Protein AF-A0A6I4HI69-F1 (afdb_monomer)

Structure (mmCIF, N/CA/C/O backbone):
data_AF-A0A6I4HI69-F1
#
_entry.id   AF-A0A6I4HI69-F1
#
loop_
_atom_site.group_PDB
_atom_site.id
_atom_site.type_symbol
_atom_site.label_atom_id
_atom_site.label_alt_id
_atom_site.label_comp_id
_atom_site.label_asym_id
_atom_site.label_entity_id
_atom_site.label_seq_id
_atom_site.pdbx_PDB_ins_code
_atom_site.Cartn_x
_atom_site.Cartn_y
_atom_site.Cartn_z
_atom_site.occupancy
_atom_site.B_iso_or_equiv
_atom_site.auth_seq_id
_atom_site.auth_comp_id
_atom_site.auth_asym_id
_atom_site.auth_atom_id
_atom_site.pdbx_PDB_model_num
ATOM 1 N N . MET A 1 1 ? -11.842 7.003 61.061 1.00 90.44 1 MET A N 1
ATOM 2 C CA . MET A 1 1 ? -12.864 6.617 60.076 1.00 90.44 1 MET A CA 1
ATOM 3 C C . MET A 1 1 ? -12.193 5.946 58.890 1.00 90.44 1 MET A C 1
ATOM 5 O O . MET A 1 1 ? -11.008 6.190 58.677 1.00 90.44 1 MET A O 1
ATOM 9 N N . LYS A 1 2 ? -12.919 5.096 58.167 1.00 94.19 2 LYS A N 1
ATOM 10 C CA . LYS A 1 2 ? -12.549 4.540 56.862 1.00 94.19 2 LYS A CA 1
ATOM 11 C C . LYS A 1 2 ? -13.728 4.698 55.903 1.00 94.19 2 LYS A C 1
ATOM 13 O O . LYS A 1 2 ? -14.871 4.740 56.358 1.00 94.19 2 LYS A O 1
ATOM 18 N N . LYS A 1 3 ? -13.442 4.789 54.606 1.00 95.88 3 LYS A N 1
ATOM 19 C CA . LYS A 1 3 ? -14.463 4.816 53.556 1.00 95.88 3 LYS A CA 1
ATOM 20 C C . LYS A 1 3 ? -14.808 3.394 53.137 1.00 95.88 3 LYS A C 1
ATOM 22 O O . LYS A 1 3 ? -13.911 2.576 52.953 1.00 95.88 3 LYS A O 1
ATOM 27 N N . ILE A 1 4 ? -16.097 3.119 53.009 1.00 96.94 4 ILE A N 1
ATOM 28 C CA . ILE A 1 4 ? -16.627 1.871 52.464 1.00 96.94 4 ILE A CA 1
ATOM 29 C C . ILE A 1 4 ? -17.731 2.189 51.459 1.00 96.94 4 ILE A C 1
ATOM 31 O O . ILE A 1 4 ? -18.353 3.251 51.513 1.00 96.94 4 ILE A O 1
ATOM 35 N N . TRP A 1 5 ? -18.034 1.231 50.594 1.00 96.81 5 TRP A N 1
ATOM 36 C CA . TRP A 1 5 ? -19.132 1.324 49.645 1.00 96.81 5 TRP A CA 1
ATOM 37 C C . TRP A 1 5 ? -20.166 0.249 49.940 1.00 96.81 5 TRP A C 1
ATOM 39 O O . TRP A 1 5 ? -19.850 -0.941 49.986 1.00 96.81 5 TRP A O 1
ATOM 49 N N . ARG A 1 6 ? -21.421 0.666 50.124 1.00 96.19 6 ARG A N 1
ATOM 50 C CA . ARG A 1 6 ? -22.571 -0.242 50.125 1.00 96.19 6 ARG A CA 1
ATOM 51 C C . ARG A 1 6 ? -23.009 -0.452 48.683 1.00 96.19 6 ARG A C 1
ATOM 53 O O . ARG A 1 6 ? -23.548 0.478 48.088 1.00 96.19 6 ARG A O 1
ATOM 60 N N . PHE A 1 7 ? -22.805 -1.640 48.129 1.00 94.62 7 PHE A N 1
ATOM 61 C CA . PHE A 1 7 ? -23.186 -1.940 46.748 1.00 94.62 7 PHE A CA 1
ATOM 62 C C . PHE A 1 7 ? -24.616 -2.494 46.658 1.00 94.62 7 PHE A C 1
ATOM 64 O O . PHE A 1 7 ? -25.064 -3.260 47.511 1.00 94.62 7 PHE A O 1
ATOM 71 N N . GLY A 1 8 ? -25.357 -2.074 45.631 1.00 90.38 8 GLY A N 1
ATOM 72 C CA . GLY A 1 8 ? -26.688 -2.583 45.293 1.00 90.38 8 GLY A CA 1
ATOM 73 C C . GLY A 1 8 ? -26.663 -3.510 44.075 1.00 90.38 8 GLY A C 1
ATOM 74 O O . GLY A 1 8 ? -25.601 -3.912 43.608 1.00 90.38 8 GLY A O 1
ATOM 75 N N . ARG A 1 9 ? -27.846 -3.824 43.520 1.00 86.12 9 ARG A N 1
ATOM 76 C CA . ARG A 1 9 ? -27.944 -4.467 42.190 1.00 86.12 9 ARG A CA 1
ATOM 77 C C . ARG A 1 9 ? -27.335 -3.585 41.097 1.00 86.12 9 ARG A C 1
ATOM 79 O O . ARG A 1 9 ? -26.706 -4.100 40.183 1.00 86.12 9 ARG A O 1
ATOM 86 N N . THR A 1 10 ? -27.534 -2.279 41.224 1.00 87.44 10 THR A N 1
ATOM 87 C CA . THR A 1 10 ? -26.919 -1.216 40.431 1.00 87.44 10 THR A CA 1
ATOM 88 C C . THR A 1 10 ? -26.588 -0.067 41.378 1.00 87.44 10 THR A C 1
ATOM 90 O O . THR A 1 10 ? -27.348 0.231 42.304 1.00 87.44 10 THR A O 1
ATOM 93 N N . GLY A 1 11 ? -25.432 0.538 41.170 1.00 90.25 11 GLY A N 1
ATOM 94 C CA . GLY A 1 11 ? -24.812 1.549 42.001 1.00 90.25 11 GLY A CA 1
ATOM 95 C C . GLY A 1 11 ? -24.604 1.177 43.455 1.00 90.25 11 GLY A C 1
ATOM 96 O O . GLY A 1 11 ? -24.421 0.014 43.828 1.00 90.25 11 GLY A O 1
ATOM 97 N N . GLY A 1 12 ? -24.560 2.209 44.287 1.00 92.06 12 GLY A N 1
ATOM 98 C CA . GLY A 1 12 ? -24.238 2.069 45.690 1.00 92.06 12 GLY A CA 1
ATOM 99 C C . GLY A 1 12 ? -24.219 3.401 46.417 1.00 92.06 12 GLY A C 1
ATOM 100 O O . GLY A 1 12 ? -24.705 4.413 45.917 1.00 92.06 12 GLY A O 1
ATOM 101 N N . GLN A 1 13 ? -23.650 3.379 47.614 1.00 95.00 13 GLN A N 1
ATOM 102 C CA . GLN A 1 13 ? -23.488 4.553 48.458 1.00 95.00 13 GLN A CA 1
ATOM 103 C C . GLN A 1 13 ? -22.107 4.532 49.111 1.00 95.00 13 GLN A C 1
ATOM 105 O O . GLN A 1 13 ? -21.721 3.514 49.690 1.00 95.00 13 GLN A O 1
ATOM 110 N N . GLU A 1 14 ? -21.391 5.654 49.038 1.00 95.94 14 GLU A N 1
ATOM 111 C CA . GLU A 1 14 ? -20.185 5.884 49.837 1.00 95.94 14 GLU A CA 1
ATOM 112 C C . GLU A 1 14 ? -20.579 6.190 51.286 1.00 95.94 14 GLU A C 1
ATOM 114 O O . GLU A 1 14 ? -21.480 6.990 51.549 1.00 95.94 14 GLU A O 1
ATOM 119 N N . LEU A 1 15 ? -19.913 5.528 52.227 1.00 95.62 15 LEU A N 1
ATOM 120 C CA . LEU A 1 15 ? -20.138 5.678 53.658 1.00 95.62 15 LEU A CA 1
ATOM 121 C C . LEU A 1 15 ? -18.797 5.855 54.370 1.00 95.62 15 LEU A C 1
ATOM 123 O O . LEU A 1 15 ? -17.838 5.132 54.099 1.00 95.62 15 LEU A O 1
ATOM 127 N N . GLU A 1 16 ? -18.751 6.764 55.340 1.00 96.38 16 GLU A N 1
ATOM 128 C CA . GLU A 1 16 ? -17.651 6.847 56.299 1.00 96.38 16 GLU A CA 1
ATOM 129 C C . GLU A 1 16 ? -18.030 6.126 57.591 1.00 96.38 16 GLU A C 1
ATOM 131 O O . GLU A 1 16 ? -19.039 6.431 58.227 1.00 96.38 16 GLU A O 1
ATOM 136 N N . VAL A 1 17 ? -17.214 5.153 57.986 1.00 94.50 17 VAL A N 1
ATOM 137 C CA . VAL A 1 17 ? -17.473 4.284 59.141 1.00 94.50 17 VAL A CA 1
ATOM 138 C C . VAL A 1 17 ? -16.264 4.212 60.073 1.00 94.50 17 VAL A C 1
ATOM 140 O O . VAL A 1 17 ? -15.161 4.650 59.733 1.00 94.50 17 VAL A O 1
ATOM 143 N N . SER A 1 18 ? -16.444 3.650 61.272 1.00 95.12 18 SER A N 1
ATOM 144 C CA . SER A 1 18 ? -15.321 3.363 62.177 1.00 95.12 18 SER A CA 1
ATOM 145 C C . SER A 1 18 ? -14.311 2.409 61.526 1.00 95.12 18 SER A C 1
ATOM 147 O O . SER A 1 18 ? -14.672 1.592 60.678 1.00 95.12 18 SER A O 1
ATOM 149 N N . LYS A 1 19 ? -13.041 2.477 61.946 1.00 92.44 19 LYS A N 1
ATOM 150 C CA . LYS A 1 19 ? -11.989 1.571 61.449 1.00 92.44 19 LYS A CA 1
ATOM 151 C C . LYS A 1 19 ? -12.352 0.099 61.688 1.00 92.44 19 LYS A C 1
ATOM 153 O O . LYS A 1 19 ? -12.121 -0.726 60.808 1.00 92.44 19 LYS A O 1
ATOM 158 N N . ASP A 1 20 ? -13.018 -0.178 62.806 1.00 93.38 20 ASP A N 1
ATOM 159 C CA . ASP A 1 20 ? -13.413 -1.525 63.236 1.00 93.38 20 ASP A CA 1
ATOM 160 C C . ASP A 1 20 ? -14.734 -2.006 62.613 1.00 93.38 20 ASP A C 1
ATOM 162 O O .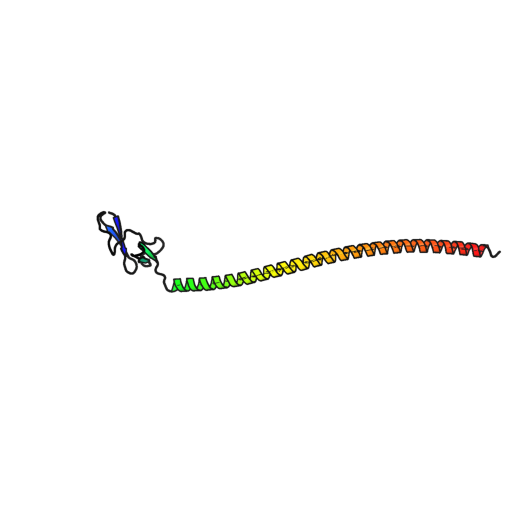 ASP A 1 20 ? -15.242 -3.068 62.966 1.00 93.38 20 ASP A O 1
ATOM 166 N N . PHE A 1 21 ? -15.327 -1.232 61.695 1.00 93.19 21 PHE A N 1
ATOM 167 C CA . PHE A 1 21 ? -16.561 -1.638 61.030 1.00 93.19 21 PHE A CA 1
ATOM 168 C C . PHE A 1 21 ? -16.327 -2.905 60.182 1.00 93.19 21 PHE A C 1
ATOM 170 O O . PHE A 1 21 ? -15.420 -2.904 59.336 1.00 93.19 21 PHE A O 1
ATOM 177 N N . PRO A 1 22 ? -17.129 -3.972 60.365 1.00 92.25 22 PRO A N 1
ATOM 178 C CA . PRO A 1 22 ? -16.947 -5.223 59.639 1.00 92.25 22 PRO A CA 1
ATOM 179 C C . PRO A 1 22 ? -17.314 -5.061 58.160 1.00 92.25 22 PRO A C 1
ATOM 181 O O . PRO A 1 22 ? -18.407 -4.608 57.820 1.00 92.25 22 PRO A O 1
ATOM 184 N N . VAL A 1 23 ? -16.409 -5.465 57.268 1.00 93.00 23 VAL A N 1
ATOM 185 C CA . VAL A 1 23 ? -16.648 -5.468 55.818 1.00 93.00 23 VAL A CA 1
ATOM 186 C C . VAL A 1 23 ? -17.215 -6.826 55.432 1.00 93.00 23 VAL A C 1
ATOM 188 O O . VAL A 1 23 ? -16.495 -7.813 55.323 1.00 93.00 23 VAL A O 1
ATOM 191 N N . GLN A 1 24 ? -18.529 -6.878 55.268 1.00 91.69 24 GLN A N 1
ATOM 192 C CA . GLN A 1 24 ? -19.267 -8.063 54.841 1.00 91.69 24 GLN A CA 1
ATOM 193 C C . GLN A 1 24 ? -20.368 -7.647 53.874 1.00 91.69 24 GLN A C 1
ATOM 195 O O . GLN A 1 24 ? -20.696 -6.467 53.797 1.00 91.69 24 GLN A O 1
ATOM 200 N N . PHE A 1 25 ? -20.970 -8.594 53.157 1.00 91.00 25 PHE A N 1
ATOM 201 C CA . PHE A 1 25 ? -22.066 -8.294 52.234 1.00 91.00 25 PHE A CA 1
ATOM 202 C C . PHE A 1 25 ? -23.160 -7.430 52.907 1.00 91.00 25 PHE A C 1
ATOM 204 O O . PHE A 1 25 ? -23.599 -7.783 54.006 1.00 91.00 25 PHE A O 1
ATOM 211 N N . PRO A 1 26 ? -23.635 -6.328 52.283 1.00 93.50 26 PRO A N 1
ATOM 212 C CA . PRO A 1 26 ? -23.327 -5.819 50.939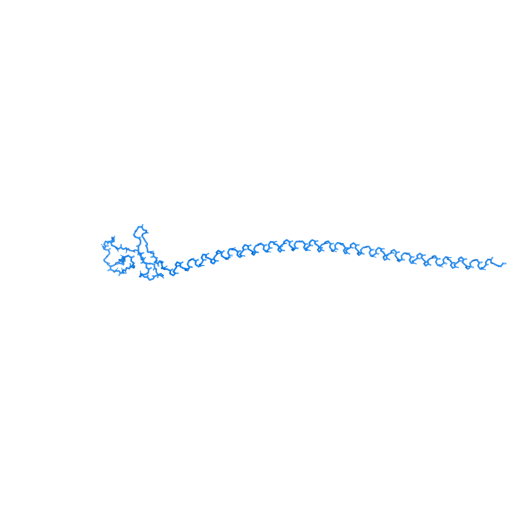 1.00 93.50 26 PRO A CA 1
ATOM 213 C C . PRO A 1 26 ? -22.314 -4.647 50.931 1.00 93.50 26 PRO A C 1
ATOM 215 O O . PRO A 1 26 ? -22.518 -3.644 50.245 1.00 93.50 26 PRO A O 1
ATOM 218 N N . PHE A 1 27 ? -21.246 -4.726 51.726 1.00 96.31 27 PHE A N 1
ATOM 219 C CA . PHE A 1 27 ? -20.207 -3.700 51.842 1.00 96.31 27 PHE A CA 1
ATOM 220 C C . PHE A 1 27 ? -18.873 -4.160 51.253 1.00 96.31 27 PHE A C 1
ATOM 222 O O . PHE A 1 27 ? -18.501 -5.329 51.353 1.00 96.31 27 PHE A O 1
ATOM 229 N N . THR A 1 28 ? -18.139 -3.217 50.669 1.00 95.56 28 THR A N 1
ATOM 230 C CA . THR A 1 28 ? -16.781 -3.408 50.151 1.00 95.56 28 THR A CA 1
ATOM 231 C C . THR A 1 28 ? -15.907 -2.200 50.487 1.00 95.56 28 THR A C 1
ATOM 233 O O . THR A 1 28 ? -16.408 -1.084 50.615 1.00 95.56 28 THR A O 1
ATOM 236 N N . GLU A 1 29 ? -14.602 -2.413 50.626 1.00 95.69 29 GLU A N 1
ATOM 237 C CA . GLU A 1 29 ? -13.584 -1.347 50.685 1.00 95.69 29 GLU A CA 1
ATOM 238 C C . GLU A 1 29 ? -12.989 -1.046 49.299 1.00 95.69 29 GLU A C 1
ATOM 240 O O . GLU A 1 29 ? -12.075 -0.239 49.170 1.00 95.69 29 GLU A O 1
ATOM 245 N N . ILE A 1 30 ? -13.492 -1.701 48.251 1.00 95.88 30 ILE A N 1
ATOM 246 C CA . ILE A 1 30 ? -13.017 -1.512 46.882 1.00 95.88 30 ILE A CA 1
ATOM 247 C C . ILE A 1 30 ? -13.795 -0.349 46.251 1.00 95.88 30 ILE A C 1
ATOM 249 O O . ILE A 1 30 ? -15.026 -0.446 46.145 1.00 95.88 30 ILE A O 1
ATOM 253 N N . PRO A 1 31 ? -13.117 0.733 45.828 1.00 95.50 31 PRO A N 1
ATOM 254 C CA . PRO A 1 31 ? -13.778 1.897 45.253 1.00 95.50 31 PRO A CA 1
ATOM 255 C C . PRO A 1 31 ? -14.426 1.576 43.894 1.00 95.50 31 PRO A C 1
ATOM 257 O O . PRO A 1 31 ? -13.940 0.691 43.181 1.00 95.50 31 PRO A O 1
ATOM 260 N N . PRO A 1 32 ? -15.510 2.283 43.520 1.00 95.75 32 PRO A N 1
ATOM 261 C CA . PRO A 1 32 ? -16.099 2.222 42.185 1.00 95.75 32 PRO A CA 1
ATOM 262 C C . PRO A 1 32 ? -15.132 2.722 41.108 1.00 95.75 32 PRO A C 1
ATOM 264 O O . PRO A 1 32 ? -14.125 3.362 41.402 1.00 95.75 32 PRO A O 1
ATOM 267 N N . LEU A 1 33 ? -15.445 2.424 39.845 1.00 94.38 33 LEU A N 1
ATOM 268 C CA . LEU A 1 33 ? -14.696 2.924 38.694 1.00 94.38 33 LEU A CA 1
ATOM 269 C C . LEU A 1 33 ? -14.799 4.454 38.660 1.00 94.38 33 LEU A C 1
ATOM 271 O O . LEU A 1 33 ? -15.904 4.988 38.652 1.00 94.38 33 LEU A O 1
ATOM 275 N N . GLU A 1 34 ? -13.664 5.151 38.625 1.00 92.12 34 GLU A N 1
ATOM 276 C CA . GLU A 1 34 ? -13.620 6.619 38.716 1.00 92.12 34 GLU A CA 1
ATOM 277 C C . GLU A 1 34 ? -14.210 7.323 37.485 1.00 92.12 34 GLU A C 1
ATOM 279 O O . GLU A 1 34 ? -14.735 8.428 37.589 1.00 92.12 34 GLU A O 1
ATOM 284 N N . THR A 1 35 ? -14.127 6.689 36.311 1.00 89.25 35 THR A N 1
ATOM 285 C CA . THR A 1 35 ? -14.544 7.273 35.025 1.00 89.25 35 THR A CA 1
ATOM 286 C C . THR A 1 35 ? -16.013 7.039 34.686 1.00 89.25 35 THR A C 1
ATOM 288 O O . THR A 1 35 ? -16.484 7.534 33.667 1.00 89.25 35 THR A O 1
ATOM 291 N N . VAL A 1 36 ? -16.729 6.263 35.500 1.00 87.38 36 VAL A N 1
ATOM 292 C CA . VAL A 1 36 ? -18.123 5.875 35.266 1.00 87.38 36 VAL A CA 1
ATOM 293 C C . VAL A 1 36 ? -18.948 6.372 36.450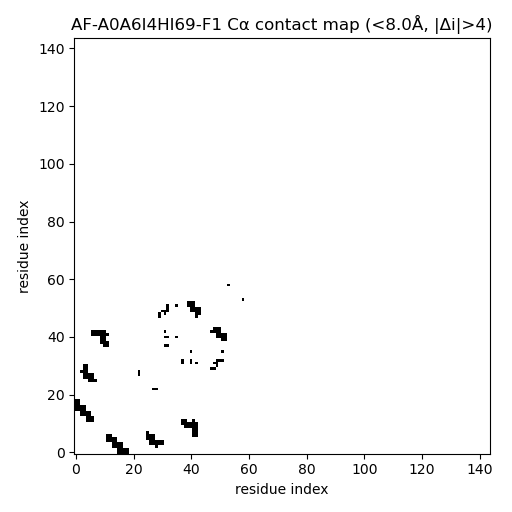 1.00 87.38 36 VAL A C 1
ATOM 295 O O . VAL A 1 36 ? -18.509 6.295 37.592 1.00 87.38 36 VAL A O 1
ATOM 29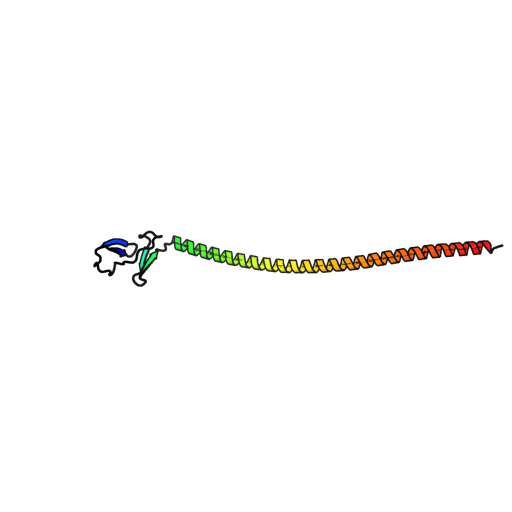8 N N . ASP A 1 37 ? -20.157 6.877 36.224 1.00 90.19 37 ASP A N 1
ATOM 299 C CA . ASP A 1 37 ? -21.029 7.282 37.332 1.00 90.19 37 ASP A CA 1
ATOM 300 C C . ASP A 1 37 ? -21.373 6.067 38.214 1.00 90.19 37 ASP A C 1
ATOM 302 O O . ASP A 1 37 ? -21.632 4.982 37.692 1.00 90.19 37 ASP A O 1
ATOM 306 N N . LEU A 1 38 ? -21.399 6.221 39.544 1.00 91.44 38 LEU A N 1
ATOM 307 C CA . LEU A 1 38 ? -21.712 5.119 40.462 1.00 91.44 38 LEU A CA 1
ATOM 308 C C . LEU A 1 38 ? -23.047 4.447 40.103 1.00 91.44 38 LEU A C 1
ATOM 310 O O . LEU A 1 38 ? -23.151 3.229 40.181 1.00 91.44 38 LEU A O 1
ATOM 314 N N . SER A 1 39 ? -24.053 5.203 39.658 1.00 89.94 39 SER A N 1
ATOM 315 C CA . SER A 1 39 ? -25.357 4.668 39.235 1.00 89.94 39 SER A CA 1
ATOM 316 C C . SER A 1 39 ? -25.292 3.753 38.005 1.00 89.94 39 SER A C 1
ATOM 318 O O . SER A 1 39 ? -26.167 2.904 37.836 1.00 89.94 39 SER A O 1
ATOM 320 N N . GLN A 1 40 ? -24.249 3.890 37.183 1.00 89.38 40 GLN A N 1
ATOM 321 C CA . GLN A 1 40 ? -24.012 3.123 35.957 1.00 89.38 40 GLN A CA 1
ATOM 322 C C . GLN A 1 40 ? -23.061 1.943 36.180 1.00 89.38 40 GLN A C 1
ATOM 324 O O . GLN A 1 40 ? -22.497 1.401 35.234 1.00 89.38 40 GLN A O 1
ATOM 329 N N . GLN A 1 41 ? -22.862 1.522 37.427 1.00 92.31 41 GLN A N 1
ATOM 330 C CA . GLN A 1 41 ? -21.984 0.408 37.767 1.00 92.31 41 GLN A CA 1
ATOM 331 C C . GLN A 1 41 ? -22.691 -0.604 38.657 1.00 92.31 41 GLN A C 1
ATOM 333 O O . GLN A 1 41 ? -23.718 -0.321 39.261 1.00 92.31 41 GLN A O 1
ATOM 338 N N . PHE A 1 42 ? -22.126 -1.793 38.793 1.00 93.12 42 PHE A N 1
ATOM 339 C CA . PHE A 1 42 ? -22.507 -2.757 39.817 1.00 93.12 42 PHE A CA 1
ATOM 340 C C . PHE A 1 42 ? -21.263 -3.466 40.338 1.00 93.12 42 PHE A C 1
ATOM 342 O O . PHE A 1 42 ? -20.287 -3.660 39.610 1.00 93.12 42 PHE A O 1
ATOM 349 N N . PHE A 1 43 ? -21.281 -3.839 41.614 1.00 95.19 43 PHE A N 1
ATOM 350 C CA . PHE A 1 43 ? -20.196 -4.607 42.210 1.00 95.19 43 PHE A CA 1
ATOM 351 C C . PHE A 1 43 ? -20.431 -6.098 41.971 1.00 95.19 43 PHE A C 1
ATOM 353 O O . PHE A 1 43 ? -21.547 -6.586 42.148 1.00 95.19 43 PHE A O 1
ATOM 360 N N . ILE A 1 44 ? -19.383 -6.825 41.589 1.00 94.00 44 ILE A N 1
ATOM 361 C CA . ILE A 1 44 ? -19.397 -8.278 41.410 1.00 94.00 44 ILE A CA 1
ATOM 362 C C . ILE A 1 44 ? -18.652 -8.897 42.602 1.00 94.00 44 ILE A C 1
ATOM 364 O O . ILE A 1 44 ? -17.421 -8.946 42.572 1.00 94.00 44 ILE A O 1
ATOM 368 N N . PRO A 1 45 ? -19.344 -9.384 43.657 1.00 93.06 45 PRO A N 1
ATOM 369 C CA . PRO A 1 45 ? -18.680 -9.859 44.874 1.00 93.06 45 PRO A CA 1
ATOM 370 C C . PRO A 1 45 ? -17.735 -11.038 44.641 1.00 93.06 45 PRO A C 1
ATOM 372 O O . PRO A 1 45 ? -16.702 -11.125 45.293 1.00 93.06 45 PRO A O 1
ATOM 375 N N . SER A 1 46 ? -18.059 -11.917 43.688 1.00 93.62 46 SER A N 1
ATOM 376 C CA . SER A 1 46 ? -17.214 -13.059 43.316 1.00 93.62 46 SER A CA 1
ATOM 377 C C . SER A 1 46 ? -15.910 -12.656 42.627 1.00 93.62 46 SER A C 1
ATOM 379 O O . SER A 1 46 ? -14.950 -13.415 42.667 1.00 93.62 46 SER A O 1
ATOM 381 N N . GLU A 1 47 ? -15.877 -11.486 41.987 1.00 94.44 47 GLU A N 1
ATOM 382 C CA . GLU A 1 47 ? -14.702 -10.961 41.278 1.00 94.44 47 GLU A CA 1
ATOM 383 C C . GLU A 1 47 ? -14.004 -9.840 42.061 1.00 94.44 47 GLU A C 1
ATOM 385 O O . GLU A 1 47 ? -12.936 -9.388 41.659 1.00 94.44 47 GLU A O 1
ATOM 390 N N . GLY A 1 48 ? -14.606 -9.368 43.159 1.00 94.44 48 GLY A N 1
ATOM 391 C CA . GLY A 1 48 ? -14.067 -8.282 43.971 1.00 94.44 48 GLY A CA 1
ATOM 392 C C . GLY A 1 48 ? -13.870 -6.982 43.186 1.00 94.44 48 GLY A C 1
ATOM 393 O O . GLY A 1 48 ? -12.878 -6.295 43.396 1.00 94.44 48 GLY A O 1
ATOM 394 N N . ARG A 1 49 ? -14.764 -6.638 42.251 1.00 95.31 49 ARG A N 1
ATOM 395 C CA . ARG A 1 49 ? -14.613 -5.426 41.426 1.00 95.31 49 ARG A CA 1
ATOM 396 C C . ARG A 1 49 ? -15.937 -4.806 41.008 1.00 95.31 49 ARG A C 1
ATOM 398 O O . ARG A 1 49 ? -16.958 -5.487 40.923 1.00 95.31 49 ARG A O 1
ATOM 405 N N . TRP A 1 50 ? -15.885 -3.522 40.677 1.00 95.38 50 TRP A N 1
ATOM 406 C CA . TRP A 1 50 ? -16.973 -2.817 40.010 1.00 95.38 50 TRP A CA 1
ATOM 407 C C . TRP A 1 50 ? -16.923 -3.033 38.497 1.00 95.38 50 TRP A C 1
ATOM 409 O O . TRP A 1 50 ? -15.852 -3.198 37.904 1.00 95.38 50 TRP A O 1
ATOM 419 N N . LYS A 1 51 ? -18.096 -3.060 37.871 1.00 92.25 51 LYS A N 1
ATOM 420 C CA . LYS A 1 51 ? -18.260 -3.177 36.425 1.00 92.25 51 LYS A CA 1
ATOM 421 C C . LYS A 1 51 ? -19.327 -2.200 35.953 1.00 92.25 51 LYS A C 1
ATOM 423 O O . LYS A 1 51 ? -20.368 -2.073 36.589 1.00 92.25 51 LYS A O 1
ATOM 428 N N . GLU A 1 52 ? -19.063 -1.541 34.835 1.00 90.62 52 GLU A N 1
ATOM 429 C CA . GLU A 1 52 ? -20.021 -0.676 34.152 1.00 90.62 52 GLU A CA 1
ATOM 430 C C . GLU A 1 52 ? -21.204 -1.479 33.585 1.00 90.62 52 GLU A C 1
ATOM 432 O O . GLU A 1 52 ? -21.063 -2.623 33.133 1.00 90.62 52 GLU A O 1
ATOM 437 N N . ILE A 1 53 ? -22.391 -0.880 33.631 1.00 86.69 53 ILE A N 1
ATOM 438 C CA . ILE A 1 53 ? -23.605 -1.407 33.021 1.00 86.69 53 ILE A CA 1
ATOM 439 C C . ILE A 1 53 ? -23.538 -1.091 31.526 1.00 86.69 53 ILE A C 1
ATOM 441 O O . ILE A 1 53 ? -23.738 0.050 31.136 1.00 86.69 53 ILE A O 1
ATOM 445 N N . MET A 1 54 ? -23.317 -2.101 30.680 1.00 77.88 54 MET A N 1
ATOM 446 C CA . MET A 1 54 ? -23.488 -1.910 29.236 1.00 77.88 54 MET A CA 1
ATOM 447 C C . MET A 1 54 ? -24.976 -1.818 28.898 1.00 77.88 54 MET A C 1
ATOM 449 O O . MET A 1 54 ? -25.729 -2.783 29.091 1.00 77.88 54 MET A O 1
ATOM 453 N N . ASN A 1 55 ? -25.398 -0.663 28.393 1.00 76.06 55 ASN A N 1
ATOM 454 C CA . ASN A 1 55 ? -26.767 -0.435 27.947 1.00 76.06 55 ASN A CA 1
ATOM 455 C C . ASN A 1 55 ? -26.963 -0.918 26.485 1.00 76.06 55 ASN A C 1
ATOM 457 O O . ASN A 1 55 ? -26.063 -1.485 25.861 1.00 76.06 55 ASN A O 1
ATOM 461 N N . GLN A 1 56 ? -28.179 -0.782 25.941 1.00 72.44 56 GLN A N 1
ATOM 462 C CA . GLN A 1 56 ? -28.467 -1.190 24.556 1.00 72.44 56 GLN A CA 1
ATOM 463 C C . GLN A 1 56 ? -27.694 -0.361 23.519 1.00 72.44 56 GLN A C 1
ATOM 465 O O . GLN A 1 56 ? -27.219 -0.939 22.546 1.00 72.44 56 GLN A O 1
ATOM 470 N N . LEU A 1 57 ? -27.510 0.940 23.759 1.00 78.81 57 LEU A N 1
ATOM 471 C CA . LEU A 1 57 ? -26.750 1.835 22.884 1.00 78.81 57 LEU A CA 1
ATOM 472 C C . LEU A 1 57 ? -25.267 1.431 22.822 1.00 78.81 57 LEU A C 1
ATOM 474 O O . LEU A 1 57 ? -24.676 1.430 21.746 1.00 78.81 57 LEU A O 1
ATOM 478 N N . ASP A 1 58 ? -24.678 1.007 23.945 1.00 84.12 58 ASP A N 1
ATOM 479 C CA . ASP A 1 58 ? -23.296 0.508 23.978 1.00 84.12 58 ASP A CA 1
ATOM 480 C C . ASP A 1 58 ? -23.138 -0.764 23.137 1.00 84.12 58 ASP A C 1
ATOM 482 O O . ASP A 1 58 ? -22.144 -0.921 22.428 1.00 84.12 58 ASP A O 1
ATOM 486 N N . ARG A 1 59 ? -24.136 -1.661 23.158 1.00 83.25 59 ARG A N 1
ATOM 487 C CA . ARG A 1 59 ? -24.144 -2.849 22.288 1.00 83.25 59 ARG A CA 1
ATOM 488 C C . ARG A 1 59 ? -24.260 -2.486 20.813 1.00 83.25 59 ARG A C 1
ATOM 490 O O . ARG A 1 59 ? -23.479 -3.000 20.023 1.00 83.25 59 ARG A O 1
ATOM 497 N N . GLU A 1 60 ? -25.170 -1.586 20.451 1.00 85.94 60 GLU A N 1
ATOM 498 C CA . GLU A 1 60 ? -25.309 -1.130 19.061 1.00 85.94 60 GLU A CA 1
ATOM 499 C C . GLU A 1 60 ? -24.016 -0.483 18.549 1.00 85.94 60 GLU A C 1
ATOM 501 O O . GLU A 1 60 ? -23.593 -0.745 17.424 1.00 85.94 60 GLU A O 1
ATOM 506 N N . ASN A 1 61 ? -23.333 0.306 19.383 1.00 90.31 61 ASN A N 1
ATOM 507 C CA . ASN A 1 61 ? -22.033 0.879 19.040 1.00 90.31 61 ASN A CA 1
ATOM 508 C C . ASN A 1 61 ? -20.965 -0.200 18.806 1.00 90.31 61 ASN A C 1
ATOM 510 O O . ASN A 1 61 ? -20.192 -0.090 17.853 1.00 90.31 61 ASN A O 1
ATOM 514 N N . LEU A 1 62 ? -20.927 -1.248 19.634 1.00 90.69 62 LEU A N 1
ATOM 515 C CA . LEU A 1 62 ? -20.007 -2.377 19.452 1.00 90.69 62 LEU A CA 1
ATOM 516 C C . LEU A 1 62 ? -20.314 -3.178 18.179 1.00 90.69 62 LEU A C 1
ATOM 518 O O . LEU A 1 62 ? -19.386 -3.526 17.446 1.00 90.69 62 LEU A O 1
ATOM 522 N N . ASP A 1 63 ? -21.590 -3.423 17.884 1.00 92.62 63 ASP A N 1
ATOM 523 C CA . ASP A 1 63 ? -22.018 -4.118 16.666 1.00 92.62 63 ASP A CA 1
ATOM 524 C C . ASP A 1 63 ? -21.650 -3.302 15.417 1.00 92.62 63 ASP A C 1
ATOM 526 O O . ASP A 1 63 ? -21.034 -3.823 14.483 1.00 92.62 63 ASP A O 1
ATOM 530 N N . ASN A 1 64 ? -21.924 -1.994 15.429 1.00 95.50 64 ASN A N 1
ATOM 531 C CA . ASN A 1 64 ? -21.535 -1.076 14.357 1.00 95.50 64 ASN A CA 1
ATOM 532 C C . ASN A 1 64 ? -20.016 -1.049 14.153 1.00 95.50 64 ASN A C 1
ATOM 534 O O . ASN A 1 64 ? -19.536 -1.077 13.016 1.00 95.50 64 ASN A O 1
ATOM 538 N N . LEU A 1 65 ? -19.248 -1.031 15.245 1.00 97.25 65 LEU A N 1
ATOM 539 C CA . LEU A 1 65 ? -17.792 -1.058 15.195 1.00 97.25 65 LEU A CA 1
ATOM 540 C C . LEU A 1 65 ? -17.274 -2.379 14.603 1.00 97.25 65 LEU A C 1
ATOM 542 O O . LEU A 1 65 ? -16.364 -2.365 13.776 1.00 97.25 65 LEU A O 1
ATOM 546 N N . SER A 1 66 ? -17.881 -3.514 14.957 1.00 96.31 66 SER A N 1
ATOM 547 C CA . SER A 1 66 ? -17.551 -4.825 14.383 1.00 96.31 66 SER A CA 1
ATOM 548 C C . SER A 1 66 ? -17.808 -4.880 12.870 1.00 96.31 66 SER A C 1
ATOM 550 O O . SER A 1 66 ? -16.961 -5.358 12.104 1.00 96.31 66 SER A O 1
ATOM 552 N N . VAL A 1 67 ? -18.940 -4.329 12.418 1.00 97.81 67 VAL A N 1
ATOM 553 C CA . VAL A 1 67 ? -19.268 -4.213 10.989 1.00 97.81 67 VAL A CA 1
ATOM 554 C C . VAL A 1 67 ? -18.259 -3.318 10.269 1.00 97.81 67 VAL A C 1
ATOM 556 O O . VAL A 1 67 ? -17.762 -3.691 9.203 1.00 97.81 67 VAL A O 1
ATOM 559 N N . LEU A 1 68 ? -17.908 -2.168 10.855 1.00 97.88 68 LEU A N 1
ATOM 560 C CA . LEU A 1 68 ? -16.909 -1.261 10.291 1.00 97.88 68 LEU A CA 1
ATOM 561 C C . LEU A 1 68 ? -15.549 -1.951 10.137 1.00 97.88 68 LEU A C 1
ATOM 563 O O . LEU A 1 68 ? -14.967 -1.900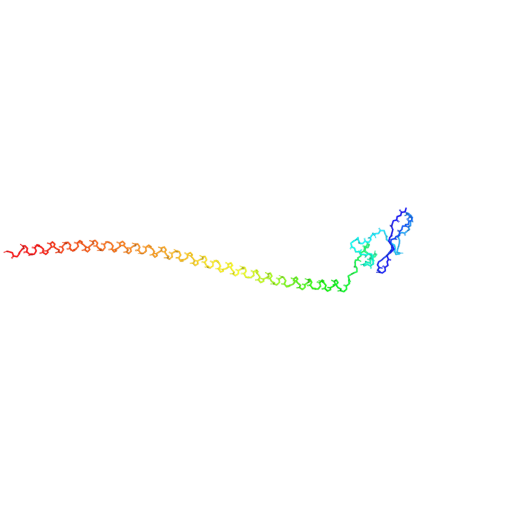 9.055 1.00 97.88 68 LEU A O 1
ATOM 567 N N . TYR A 1 69 ? -15.066 -2.639 11.176 1.00 98.00 69 TYR A N 1
ATOM 568 C CA . TYR A 1 69 ? -13.804 -3.380 11.108 1.00 98.00 69 TYR A CA 1
ATOM 569 C C . TYR A 1 69 ? -13.818 -4.449 10.015 1.00 98.00 69 TYR A C 1
ATOM 571 O O . TYR A 1 69 ? -12.872 -4.536 9.236 1.00 98.00 69 TYR A O 1
ATOM 579 N N . SER A 1 70 ? -14.911 -5.204 9.903 1.00 97.56 70 SER A N 1
ATOM 580 C CA . SER A 1 70 ? -15.064 -6.228 8.864 1.00 97.56 70 SER A CA 1
ATOM 581 C C . SER A 1 70 ? -15.019 -5.634 7.450 1.00 97.56 70 SER A C 1
ATOM 583 O O . SER A 1 70 ? -14.483 -6.247 6.526 1.00 97.56 70 SER A O 1
ATOM 585 N N . ASN A 1 71 ? -15.582 -4.439 7.256 1.00 98.00 71 ASN A N 1
ATOM 586 C CA . ASN A 1 71 ? -15.532 -3.744 5.969 1.00 98.00 71 ASN A CA 1
ATOM 587 C C . ASN A 1 71 ? -14.126 -3.215 5.668 1.00 98.00 71 ASN A C 1
ATOM 589 O O . ASN A 1 71 ? -13.632 -3.417 4.560 1.00 98.00 71 ASN A O 1
ATOM 593 N N . LEU A 1 72 ? -13.457 -2.617 6.657 1.00 98.31 72 LEU A N 1
ATOM 594 C CA . LEU A 1 72 ? -12.080 -2.136 6.517 1.00 98.31 72 LEU A CA 1
ATOM 595 C C . LEU A 1 72 ? -11.099 -3.274 6.207 1.00 98.31 72 LEU A C 1
ATOM 597 O O . LEU A 1 72 ? -10.184 -3.101 5.404 1.00 98.31 72 LEU A O 1
ATOM 601 N N . GLU A 1 73 ? -11.290 -4.450 6.803 1.00 98.19 73 GLU A N 1
ATOM 602 C CA . GLU A 1 73 ? -10.480 -5.631 6.501 1.00 98.19 73 GLU A CA 1
ATOM 603 C C . GLU A 1 73 ? -10.652 -6.070 5.040 1.00 98.19 73 GLU A C 1
ATOM 605 O O . GLU A 1 73 ? -9.663 -6.264 4.331 1.00 98.19 73 GLU A O 1
ATOM 610 N N . LYS A 1 74 ? -11.895 -6.125 4.543 1.00 98.12 74 LYS A N 1
ATOM 611 C CA . LYS A 1 74 ? -12.178 -6.434 3.130 1.00 98.12 74 LYS A CA 1
ATOM 612 C C . LYS A 1 74 ? -11.558 -5.413 2.179 1.00 98.12 74 LYS A C 1
ATOM 614 O O . LYS A 1 74 ? -10.965 -5.800 1.173 1.00 98.12 74 LYS A O 1
ATOM 619 N N . GLU A 1 75 ? -11.681 -4.122 2.480 1.00 98.25 75 GLU A N 1
ATOM 620 C CA . GLU A 1 75 ? -11.073 -3.063 1.668 1.00 98.25 75 GLU A CA 1
ATOM 621 C C . GLU A 1 75 ? -9.545 -3.173 1.647 1.00 98.25 75 GLU A C 1
ATOM 623 O O . GLU A 1 75 ? -8.935 -3.063 0.581 1.00 98.25 75 GLU A O 1
ATOM 628 N N . ASN A 1 76 ? -8.924 -3.475 2.789 1.00 98.44 76 ASN A N 1
ATOM 629 C CA . ASN A 1 76 ? -7.484 -3.703 2.873 1.00 98.44 76 ASN A CA 1
ATOM 630 C C . ASN A 1 76 ? -7.025 -4.882 2.009 1.00 98.44 76 ASN A C 1
ATOM 632 O O . ASN A 1 76 ? -6.009 -4.767 1.321 1.00 98.44 76 ASN A O 1
ATOM 636 N N . GLU A 1 77 ? -7.763 -5.992 1.991 1.00 98.38 77 GLU A N 1
ATOM 637 C CA . GLU A 1 77 ? -7.439 -7.126 1.118 1.00 98.38 77 GLU A CA 1
ATOM 638 C C . GLU A 1 77 ? -7.543 -6.757 -0.370 1.00 98.38 77 GLU A C 1
ATOM 640 O O . GLU A 1 77 ? -6.655 -7.091 -1.161 1.00 98.38 77 GLU A O 1
ATOM 645 N N . VAL A 1 78 ? -8.552 -5.969 -0.759 1.00 98.44 78 VAL A N 1
ATOM 646 C CA . VAL A 1 78 ? -8.666 -5.443 -2.132 1.00 98.44 78 VAL A CA 1
ATOM 647 C C . VAL A 1 78 ? -7.481 -4.536 -2.485 1.00 98.44 78 VAL A C 1
ATOM 649 O O . VAL A 1 78 ? -6.946 -4.618 -3.594 1.00 98.44 78 VAL A O 1
ATOM 652 N N . ILE A 1 79 ? -7.045 -3.677 -1.561 1.00 98.50 79 ILE A N 1
ATOM 653 C CA . ILE A 1 79 ? -5.893 -2.788 -1.767 1.00 98.50 79 ILE A CA 1
ATOM 654 C C . ILE A 1 79 ? -4.600 -3.597 -1.921 1.00 98.50 79 ILE A C 1
ATOM 656 O O . ILE A 1 79 ? -3.814 -3.313 -2.828 1.00 98.50 79 ILE A O 1
ATOM 660 N N . LYS A 1 80 ? -4.386 -4.630 -1.097 1.00 98.44 80 LYS A N 1
ATOM 661 C CA . LYS A 1 80 ? -3.224 -5.527 -1.216 1.00 98.44 80 LYS A CA 1
ATOM 662 C C . LYS A 1 80 ? -3.187 -6.222 -2.575 1.00 98.44 80 LYS A C 1
ATOM 664 O O . LYS A 1 80 ? -2.135 -6.229 -3.215 1.00 98.44 80 LYS A O 1
ATOM 669 N N . ALA A 1 81 ? -4.324 -6.743 -3.038 1.00 98.38 81 ALA A N 1
ATOM 670 C CA . ALA A 1 81 ? -4.427 -7.375 -4.351 1.00 98.38 81 ALA A CA 1
ATOM 671 C C . ALA A 1 81 ? -4.064 -6.394 -5.481 1.00 98.38 81 ALA A C 1
ATOM 673 O O . ALA A 1 81 ? -3.182 -6.683 -6.289 1.00 98.38 81 ALA A O 1
ATOM 674 N N . LYS A 1 82 ? -4.645 -5.185 -5.474 1.00 98.38 82 LYS A N 1
ATOM 675 C CA . LYS A 1 82 ? -4.324 -4.137 -6.461 1.00 98.38 82 LYS A CA 1
ATOM 676 C C . LYS A 1 82 ? -2.853 -3.725 -6.433 1.00 98.38 82 LYS A C 1
ATOM 678 O O . LYS A 1 82 ? -2.260 -3.503 -7.484 1.00 98.38 82 LYS A O 1
ATOM 683 N N . SER A 1 83 ? -2.261 -3.617 -5.245 1.00 98.25 83 SER A N 1
ATOM 684 C CA . SER A 1 83 ? -0.841 -3.288 -5.083 1.00 98.25 83 SER A CA 1
ATOM 685 C C . SER A 1 83 ? 0.059 -4.359 -5.709 1.00 98.25 83 SER A C 1
ATOM 687 O O . SER A 1 83 ? 0.988 -4.041 -6.452 1.00 98.25 83 SER A O 1
ATOM 689 N N . ASN A 1 84 ? -0.264 -5.636 -5.487 1.00 98.19 84 ASN A N 1
ATOM 690 C CA . ASN A 1 84 ? 0.449 -6.753 -6.100 1.00 98.19 84 ASN A CA 1
ATOM 691 C C . ASN A 1 84 ? 0.328 -6.747 -7.635 1.00 98.19 84 ASN A C 1
ATOM 693 O O . ASN A 1 84 ? 1.330 -6.910 -8.333 1.00 98.19 84 ASN A O 1
ATOM 697 N N . ASP A 1 85 ? -0.871 -6.503 -8.167 1.00 98.25 85 ASP A N 1
ATOM 698 C CA . ASP A 1 85 ? -1.100 -6.419 -9.614 1.00 98.25 85 ASP A CA 1
ATOM 699 C C . ASP A 1 85 ? -0.315 -5.264 -10.249 1.00 98.25 85 ASP A C 1
ATOM 701 O O . ASP A 1 85 ? 0.336 -5.442 -11.283 1.00 98.25 85 ASP A O 1
ATOM 705 N N . LEU A 1 86 ? -0.300 -4.093 -9.603 1.00 98.50 86 LEU A N 1
ATOM 706 C CA . LEU A 1 86 ? 0.510 -2.951 -10.035 1.00 98.50 86 LEU A CA 1
ATOM 707 C C . LEU A 1 86 ? 2.005 -3.279 -10.023 1.00 98.50 86 LEU A C 1
ATOM 709 O O . LEU A 1 86 ? 2.707 -2.939 -10.976 1.00 98.50 86 LEU A O 1
ATOM 713 N N . GLY A 1 87 ? 2.489 -3.980 -8.995 1.00 98.31 87 GLY A N 1
ATOM 714 C CA . GLY A 1 87 ? 3.872 -4.455 -8.929 1.00 98.31 87 GLY A CA 1
ATOM 715 C C . GLY A 1 87 ? 4.235 -5.361 -10.109 1.00 98.31 87 GLY A C 1
ATOM 716 O O . GLY A 1 87 ? 5.269 -5.163 -10.752 1.00 98.31 87 GLY A O 1
ATOM 717 N N . GLN A 1 88 ? 3.355 -6.303 -10.458 1.00 98.12 88 GLN A N 1
ATOM 718 C CA . GLN A 1 88 ? 3.551 -7.186 -11.611 1.00 98.12 88 GLN A CA 1
ATOM 719 C C . GLN A 1 88 ? 3.547 -6.426 -12.943 1.00 98.12 88 GLN A C 1
ATOM 721 O O . GLN A 1 88 ? 4.395 -6.681 -13.802 1.00 98.12 88 GLN A O 1
ATOM 726 N N . ILE A 1 89 ? 2.610 -5.490 -13.131 1.00 98.31 89 ILE A N 1
ATOM 727 C CA . ILE A 1 89 ? 2.536 -4.659 -14.343 1.00 98.31 89 ILE A CA 1
ATOM 728 C C . ILE A 1 89 ? 3.799 -3.810 -14.480 1.00 98.31 89 ILE A C 1
ATOM 730 O O . ILE A 1 89 ? 4.389 -3.767 -15.559 1.00 98.31 89 ILE A O 1
ATOM 734 N N . ASN A 1 90 ? 4.252 -3.187 -13.392 1.00 98.38 90 ASN A N 1
ATOM 735 C CA . ASN A 1 90 ? 5.461 -2.374 -13.398 1.00 98.38 90 ASN A CA 1
ATOM 736 C C . ASN A 1 90 ? 6.701 -3.202 -13.780 1.00 98.38 90 ASN A C 1
ATOM 738 O O . ASN A 1 90 ? 7.504 -2.771 -14.607 1.00 98.38 90 ASN A O 1
ATOM 742 N N . GLY A 1 91 ? 6.815 -4.432 -13.266 1.00 98.38 91 GLY A N 1
ATOM 743 C CA . GLY A 1 91 ? 7.872 -5.366 -13.668 1.00 98.38 91 GLY A CA 1
ATOM 744 C C . GLY A 1 91 ? 7.835 -5.710 -15.163 1.00 98.38 91 GLY A C 1
ATOM 745 O O . GLY A 1 91 ? 8.865 -5.667 -15.837 1.00 98.38 91 GLY A O 1
ATOM 746 N N . LYS A 1 92 ? 6.645 -5.986 -15.717 1.00 98.25 92 LYS A N 1
ATOM 747 C CA . LYS A 1 92 ? 6.472 -6.242 -17.161 1.00 98.25 92 LYS A CA 1
ATOM 748 C C . LYS A 1 92 ? 6.845 -5.026 -18.012 1.00 98.25 92 LYS A C 1
ATOM 750 O O . LYS A 1 92 ? 7.509 -5.185 -19.035 1.00 98.25 92 LYS A O 1
ATOM 755 N N . LEU A 1 93 ? 6.454 -3.823 -17.588 1.00 98.50 93 LEU A N 1
ATOM 756 C CA . LEU A 1 93 ? 6.801 -2.578 -18.277 1.00 98.50 93 LEU A CA 1
ATOM 757 C C . LEU A 1 93 ? 8.311 -2.335 -18.279 1.00 98.50 93 LEU A C 1
ATOM 759 O O . LEU A 1 93 ? 8.863 -1.998 -19.324 1.00 98.50 93 LEU A O 1
ATOM 763 N N . MET A 1 94 ? 8.992 -2.568 -17.155 1.00 98.38 94 MET A N 1
ATOM 764 C CA . MET A 1 94 ? 10.448 -2.430 -17.067 1.00 98.38 94 MET A CA 1
ATOM 765 C C . MET A 1 94 ? 11.171 -3.397 -18.014 1.00 98.38 94 MET A C 1
ATOM 767 O O . MET A 1 94 ? 12.057 -2.976 -18.756 1.00 98.38 94 MET A O 1
ATOM 771 N N . LEU A 1 95 ? 10.755 -4.668 -18.056 1.00 98.38 95 LEU A N 1
ATOM 772 C CA . LEU A 1 95 ? 11.305 -5.648 -19.002 1.00 98.38 95 LEU A CA 1
ATOM 773 C C . LEU A 1 95 ? 11.069 -5.232 -20.459 1.00 98.38 95 LEU A C 1
ATOM 775 O O . LEU A 1 95 ? 11.982 -5.304 -21.281 1.00 98.38 95 LEU A O 1
ATOM 779 N N . SER A 1 96 ? 9.866 -4.749 -20.781 1.00 98.25 96 SER A N 1
ATOM 780 C CA . SER A 1 96 ? 9.556 -4.248 -22.122 1.00 98.25 96 SER A CA 1
ATOM 781 C C . SER A 1 96 ? 10.420 -3.041 -22.496 1.00 98.25 96 SER A C 1
ATOM 783 O O . SER A 1 96 ? 10.904 -2.967 -23.623 1.00 98.25 96 SER A O 1
ATOM 785 N N . ALA A 1 97 ? 10.642 -2.110 -21.565 1.00 98.56 97 ALA A N 1
ATOM 786 C CA . ALA A 1 97 ? 11.493 -0.945 -21.786 1.00 98.56 97 ALA A CA 1
ATOM 787 C C . ALA A 1 97 ? 12.955 -1.349 -22.041 1.00 98.56 97 ALA A C 1
ATOM 789 O O . ALA A 1 97 ? 13.584 -0.820 -22.957 1.00 98.56 97 ALA A O 1
ATOM 790 N N . MET A 1 98 ? 13.475 -2.331 -21.294 1.00 98.31 98 MET A N 1
ATOM 791 C CA . MET A 1 98 ? 14.820 -2.877 -21.513 1.00 98.31 98 MET A CA 1
ATOM 792 C C . MET A 1 98 ? 14.960 -3.527 -22.895 1.00 98.31 98 MET A C 1
ATOM 794 O O . MET A 1 98 ? 15.956 -3.297 -23.582 1.00 98.31 98 MET A O 1
ATOM 798 N N . ASN A 1 99 ? 13.960 -4.300 -23.329 1.00 98.38 99 ASN A N 1
ATOM 799 C CA . ASN A 1 99 ? 13.969 -4.923 -24.654 1.00 98.38 99 ASN A CA 1
ATOM 800 C C . ASN A 1 99 ? 13.963 -3.872 -25.773 1.00 98.38 99 ASN A C 1
ATOM 802 O O . ASN A 1 99 ? 14.794 -3.945 -26.674 1.00 98.38 99 ASN A O 1
ATOM 806 N N . LEU A 1 100 ? 13.110 -2.848 -25.672 1.00 98.50 100 LEU A N 1
ATOM 807 C CA . LEU A 1 100 ? 13.074 -1.746 -26.641 1.00 98.50 100 LEU A CA 1
ATOM 808 C C . LEU A 1 100 ? 14.394 -0.967 -26.687 1.00 98.50 100 LEU A C 1
ATOM 810 O O . LEU A 1 100 ? 14.856 -0.576 -27.758 1.00 98.50 100 LEU A O 1
ATOM 814 N N . GLN A 1 101 ? 15.037 -0.749 -25.538 1.00 98.44 101 GLN A N 1
ATOM 815 C CA . GLN A 1 101 ? 16.346 -0.099 -25.490 1.00 98.44 101 GLN A CA 1
ATOM 816 C C . GLN A 1 101 ? 17.426 -0.933 -26.196 1.00 98.44 101 GLN A C 1
ATOM 818 O O . GLN A 1 101 ? 18.280 -0.379 -26.899 1.00 98.44 101 GLN A O 1
ATOM 823 N N . LYS A 1 102 ? 17.376 -2.258 -26.036 1.00 98.25 102 LYS A N 1
ATOM 824 C CA . LYS A 1 102 ? 18.273 -3.180 -26.733 1.00 98.25 102 LYS A CA 1
ATOM 825 C C . LYS A 1 102 ? 18.040 -3.138 -28.245 1.00 98.25 102 LYS A C 1
ATOM 827 O O . LYS A 1 102 ? 18.991 -2.911 -28.986 1.00 98.25 102 LYS A O 1
ATOM 832 N N . GLU A 1 103 ? 16.791 -3.266 -28.689 1.00 98.38 103 GLU A N 1
ATOM 833 C CA . GLU A 1 103 ? 16.425 -3.191 -30.111 1.00 98.38 103 GLU A CA 1
ATOM 834 C C . GLU A 1 103 ? 16.859 -1.861 -30.743 1.00 98.38 103 GLU A C 1
ATOM 836 O O . GLU A 1 103 ? 17.438 -1.849 -31.828 1.00 98.38 103 GLU A O 1
ATOM 841 N N . ASN A 1 104 ? 16.674 -0.738 -30.043 1.00 98.50 104 ASN A N 1
ATOM 842 C CA . ASN A 1 104 ? 17.132 0.572 -30.513 1.00 98.50 104 ASN A CA 1
ATOM 843 C C . ASN A 1 104 ? 18.654 0.652 -30.673 1.00 98.50 104 ASN A C 1
ATOM 845 O O . ASN A 1 104 ? 19.141 1.269 -31.621 1.00 98.50 104 ASN A O 1
ATOM 849 N N . THR A 1 105 ? 19.410 0.032 -29.765 1.00 98.38 105 THR A N 1
ATOM 850 C CA . THR A 1 105 ? 20.874 -0.042 -29.879 1.00 98.38 105 THR A CA 1
ATOM 851 C C . THR A 1 105 ? 21.279 -0.844 -31.116 1.00 98.38 105 THR A C 1
ATOM 853 O O . THR A 1 105 ? 22.058 -0.355 -31.931 1.00 98.38 105 THR A O 1
ATOM 856 N N . GLU A 1 106 ? 20.681 -2.020 -31.321 1.00 98.44 106 GLU A N 1
ATOM 857 C CA . GLU A 1 106 ? 20.955 -2.868 -32.489 1.00 98.44 106 GLU A CA 1
ATOM 858 C C . GLU A 1 106 ? 20.575 -2.176 -33.813 1.00 98.44 106 GLU A C 1
ATOM 860 O O . GLU A 1 106 ? 21.294 -2.271 -34.811 1.00 98.44 106 GLU A O 1
ATOM 865 N N . LEU A 1 107 ? 19.452 -1.449 -33.841 1.00 98.62 107 LEU A N 1
ATOM 866 C CA . LEU A 1 107 ? 19.030 -0.672 -35.009 1.00 98.62 107 LEU A CA 1
ATOM 867 C C . LEU A 1 107 ? 20.008 0.461 -35.323 1.00 98.62 107 LEU A C 1
ATOM 869 O O . LEU A 1 107 ? 20.316 0.694 -36.495 1.00 98.62 107 LEU A O 1
ATOM 873 N N . LYS A 1 108 ? 20.529 1.136 -34.295 1.00 98.44 108 LYS A N 1
ATOM 874 C CA . LYS A 1 108 ? 21.535 2.186 -34.464 1.00 98.44 108 LYS A CA 1
ATOM 875 C C . LYS A 1 108 ? 22.829 1.628 -35.055 1.00 98.44 108 LYS A C 1
ATOM 877 O O . LYS A 1 108 ? 23.320 2.166 -36.041 1.00 98.44 108 LYS A O 1
ATOM 882 N N . GLU A 1 109 ? 23.322 0.506 -34.536 1.00 98.31 109 GLU A N 1
ATOM 883 C CA . GLU A 1 109 ? 24.520 -0.162 -35.064 1.00 98.31 109 GLU A CA 1
ATOM 884 C C . GLU A 1 109 ? 24.357 -0.591 -36.532 1.00 98.31 109 GLU A C 1
ATOM 886 O O . GLU A 1 109 ? 25.269 -0.422 -37.351 1.00 98.31 109 GLU A O 1
ATOM 891 N N . LYS A 1 110 ? 23.176 -1.111 -36.899 1.00 98.31 110 LYS A N 1
ATOM 892 C CA . LYS A 1 110 ? 22.847 -1.440 -38.295 1.00 98.31 110 LYS A CA 1
ATOM 893 C C . LYS A 1 110 ? 22.805 -0.195 -39.177 1.00 98.31 110 LYS A C 1
ATOM 895 O O . LYS A 1 110 ? 23.356 -0.221 -40.276 1.00 98.31 110 LYS A O 1
ATOM 900 N N . SER A 1 111 ? 22.186 0.885 -38.704 1.00 98.44 111 SER A N 1
ATOM 901 C CA . SER A 1 111 ? 22.135 2.166 -39.414 1.00 98.44 111 SER A CA 1
ATOM 902 C C . SER A 1 111 ? 23.539 2.719 -39.676 1.00 98.44 111 SER A C 1
ATOM 904 O O . SER A 1 111 ? 23.862 3.069 -40.811 1.00 98.44 111 SER A O 1
ATOM 906 N N . ASP A 1 112 ? 24.404 2.722 -38.662 1.00 98.38 112 ASP A N 1
ATOM 907 C CA . ASP A 1 112 ? 25.789 3.191 -38.781 1.00 98.38 112 ASP A CA 1
ATOM 908 C C . ASP A 1 112 ? 26.595 2.320 -39.762 1.00 98.38 112 ASP A C 1
ATOM 910 O O . ASP A 1 112 ? 27.356 2.825 -40.596 1.00 98.38 112 ASP A O 1
ATOM 914 N N . SER A 1 113 ? 26.378 1.002 -39.732 1.00 98.31 113 SER A N 1
ATOM 915 C CA . SER A 1 113 ? 26.997 0.060 -40.673 1.00 98.31 113 SER A CA 1
ATOM 916 C C . SER A 1 113 ? 26.557 0.309 -42.119 1.00 98.31 113 SER A C 1
ATOM 918 O O . SER A 1 113 ? 27.393 0.302 -43.028 1.00 98.31 113 SER A O 1
ATOM 920 N N . LEU A 1 114 ? 25.265 0.569 -42.344 1.00 98.31 114 LEU A N 1
ATOM 921 C CA . LEU A 1 114 ? 24.729 0.916 -43.661 1.00 98.31 114 LEU A CA 1
ATOM 922 C C . LEU A 1 114 ? 25.279 2.253 -44.161 1.00 98.31 114 LEU A C 1
ATOM 924 O O . LEU A 1 114 ? 25.678 2.342 -45.321 1.00 98.31 114 LEU A O 1
ATOM 928 N N . ALA A 1 115 ? 25.372 3.266 -43.295 1.00 98.19 115 ALA A N 1
ATOM 929 C CA . ALA A 1 115 ? 25.974 4.550 -43.643 1.00 98.19 115 ALA A CA 1
ATOM 930 C C . ALA A 1 115 ? 27.433 4.373 -44.097 1.00 98.19 115 ALA A C 1
ATOM 932 O O . ALA A 1 115 ? 27.820 4.866 -45.158 1.00 98.19 115 ALA A O 1
ATOM 933 N N . LYS A 1 116 ? 28.220 3.580 -43.358 1.00 97.69 116 LYS A N 1
ATOM 934 C CA . LYS A 1 116 ? 29.608 3.257 -43.718 1.00 97.69 116 LYS A CA 1
ATOM 935 C C . LYS A 1 116 ? 29.711 2.522 -45.058 1.00 97.69 116 LYS A C 1
ATOM 937 O O . LYS A 1 116 ? 30.586 2.842 -45.867 1.00 97.69 116 LYS A O 1
ATOM 942 N N . LEU A 1 117 ? 28.839 1.542 -45.306 1.00 98.12 117 LEU A N 1
ATOM 943 C CA . LEU A 1 117 ? 28.800 0.806 -46.574 1.00 98.12 117 LEU A CA 1
ATOM 944 C C . LEU A 1 117 ? 28.427 1.721 -47.745 1.00 98.12 117 LEU A C 1
ATOM 946 O O . LEU A 1 117 ? 29.044 1.634 -48.809 1.00 98.12 117 LEU A O 1
ATOM 950 N N . ASN A 1 118 ?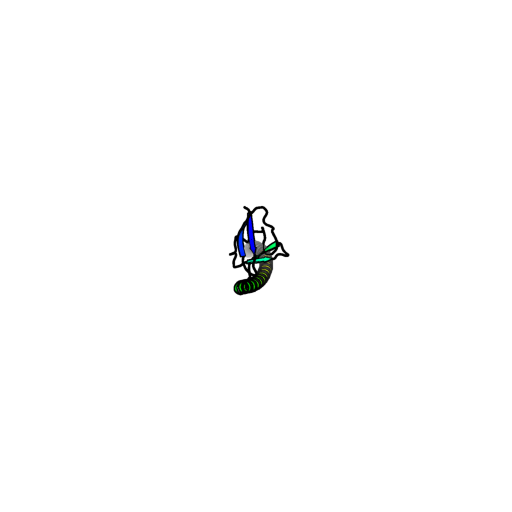 27.471 2.626 -47.536 1.00 98.00 118 ASN A N 1
ATOM 951 C CA . ASN A 1 118 ? 27.065 3.606 -48.535 1.00 98.00 118 ASN A CA 1
ATOM 952 C C . ASN A 1 118 ? 28.229 4.541 -48.900 1.00 98.00 118 ASN A C 1
ATOM 954 O O . ASN A 1 118 ? 28.577 4.655 -50.073 1.00 98.00 118 ASN A O 1
ATOM 958 N N . SER A 1 119 ? 28.922 5.114 -47.908 1.00 97.88 119 SER A N 1
ATOM 959 C CA . SER A 1 119 ? 30.108 5.948 -48.154 1.00 97.88 119 SER A CA 1
ATOM 960 C C . SER A 1 119 ? 31.202 5.195 -48.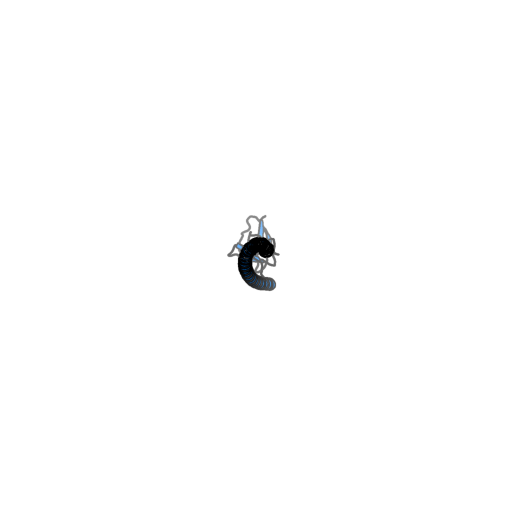916 1.00 97.88 119 SER A C 1
ATOM 962 O O . SER A 1 119 ? 31.777 5.730 -49.861 1.00 97.88 119 SER A O 1
ATOM 964 N N . LYS A 1 120 ? 31.470 3.931 -48.556 1.00 97.88 120 LYS A N 1
ATOM 965 C CA . LYS A 1 120 ? 32.448 3.096 -49.271 1.00 97.88 120 LYS A CA 1
ATOM 966 C C . LYS A 1 120 ? 32.037 2.854 -50.729 1.00 97.88 120 LYS A C 1
ATOM 968 O O . LYS A 1 120 ? 32.888 2.882 -51.615 1.00 97.88 120 LYS A O 1
ATOM 973 N N . SER A 1 121 ? 30.750 2.627 -50.972 1.00 97.81 121 SER A N 1
ATOM 974 C CA . SER A 1 121 ? 30.211 2.404 -52.317 1.00 97.81 121 SER A CA 1
ATOM 975 C C . SER A 1 121 ? 30.313 3.667 -53.171 1.00 97.81 121 SER A C 1
ATOM 977 O O . SER A 1 121 ? 30.772 3.585 -54.303 1.00 97.81 121 SER A O 1
ATOM 979 N N . MET A 1 122 ? 29.995 4.842 -52.614 1.00 97.81 122 MET A N 1
ATOM 980 C CA . MET A 1 122 ? 30.173 6.129 -53.302 1.00 97.81 122 MET A CA 1
ATOM 981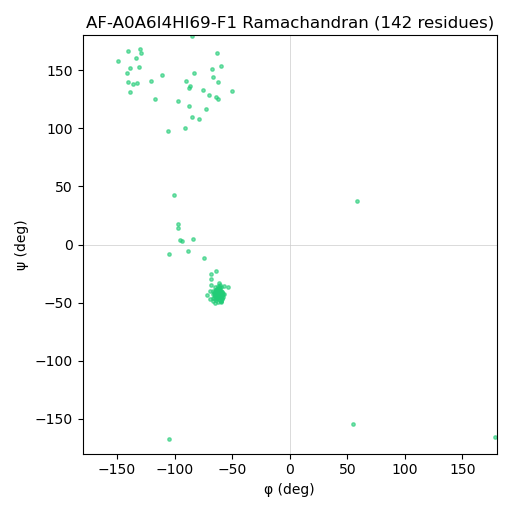 C C . MET A 1 122 ? 31.631 6.377 -53.708 1.00 97.81 122 MET A C 1
ATOM 983 O O . MET A 1 122 ? 31.882 6.830 -54.821 1.00 97.81 122 MET A O 1
ATOM 987 N N . LEU A 1 123 ? 32.594 6.042 -52.841 1.00 97.62 123 LEU A N 1
ATOM 988 C CA . LEU A 1 123 ? 34.019 6.157 -53.172 1.00 97.62 123 LEU A CA 1
ATOM 989 C C . LEU A 1 123 ? 34.430 5.217 -54.312 1.00 97.62 123 LEU A C 1
ATOM 991 O O . LEU A 1 123 ? 35.173 5.633 -55.196 1.00 97.62 123 LEU A O 1
ATOM 995 N N . MET A 1 124 ? 33.941 3.973 -54.313 1.00 97.62 124 MET A N 1
ATOM 996 C CA . MET A 1 124 ? 34.194 3.038 -55.417 1.00 97.62 124 MET A CA 1
ATOM 997 C C . MET A 1 124 ? 33.566 3.512 -56.729 1.00 97.62 124 MET A C 1
ATOM 999 O O . MET A 1 124 ? 34.226 3.448 -57.758 1.00 97.62 124 MET A O 1
ATOM 1003 N N . ILE A 1 125 ? 32.336 4.036 -56.695 1.00 97.75 125 ILE A N 1
ATOM 1004 C CA . ILE A 1 125 ? 31.682 4.609 -57.881 1.00 97.75 125 ILE A CA 1
ATOM 1005 C C . ILE A 1 125 ? 32.517 5.768 -58.432 1.00 97.75 125 ILE A C 1
ATOM 1007 O O . ILE A 1 125 ? 32.849 5.761 -59.610 1.00 97.75 125 ILE A O 1
ATOM 1011 N N . ALA A 1 126 ? 32.940 6.708 -57.582 1.00 97.19 126 ALA A N 1
ATOM 1012 C CA . ALA A 1 126 ? 33.773 7.831 -58.011 1.00 97.19 126 ALA A CA 1
ATOM 1013 C C . ALA A 1 126 ? 35.124 7.382 -58.603 1.00 97.19 126 ALA A C 1
ATOM 1015 O O . ALA A 1 126 ? 35.626 8.004 -59.540 1.00 97.19 126 ALA A O 1
ATOM 1016 N N . ALA A 1 127 ? 35.715 6.305 -58.072 1.00 96.69 127 ALA A N 1
ATOM 1017 C CA . ALA A 1 127 ? 36.931 5.712 -58.623 1.00 96.69 127 ALA A CA 1
ATOM 1018 C C . ALA A 1 127 ? 36.681 5.091 -60.007 1.00 96.69 127 ALA A C 1
ATOM 1020 O O . ALA A 1 127 ? 37.404 5.409 -60.947 1.00 96.69 127 ALA A O 1
ATOM 1021 N N . HIS A 1 128 ? 35.625 4.287 -60.157 1.00 96.94 128 HIS A N 1
ATOM 1022 C CA . HIS A 1 128 ? 35.249 3.707 -61.448 1.00 96.94 128 HIS A CA 1
ATOM 1023 C C . HIS A 1 128 ? 34.901 4.788 -62.482 1.00 96.94 128 HIS A C 1
ATOM 1025 O O . HIS A 1 128 ? 35.322 4.686 -63.628 1.00 96.94 128 HIS A O 1
ATOM 1031 N N . ASP A 1 129 ? 34.203 5.859 -62.091 1.00 97.44 129 ASP A N 1
ATOM 1032 C CA . ASP A 1 129 ? 33.899 6.989 -62.979 1.00 97.44 129 ASP A CA 1
ATOM 1033 C C . ASP A 1 129 ? 35.178 7.658 -63.506 1.00 97.44 129 ASP A C 1
ATOM 1035 O O . ASP A 1 129 ? 35.234 8.092 -64.660 1.00 97.44 129 ASP A O 1
ATOM 1039 N N . LYS A 1 130 ? 36.225 7.740 -62.675 1.00 96.56 130 LYS A N 1
ATOM 1040 C CA . LYS A 1 130 ? 37.545 8.248 -63.074 1.00 96.56 130 LYS A CA 1
ATOM 1041 C C . LYS A 1 130 ? 38.245 7.287 -64.035 1.00 96.56 130 LYS A C 1
ATOM 1043 O O . LYS A 1 130 ? 38.727 7.730 -65.072 1.00 96.56 130 LYS A O 1
ATOM 1048 N N . GLU A 1 131 ? 38.261 5.993 -63.722 1.00 96.69 131 GLU A N 1
ATOM 1049 C CA . GLU A 1 131 ? 38.844 4.954 -64.583 1.00 96.69 131 GLU A CA 1
ATOM 1050 C C . GLU A 1 131 ? 38.168 4.912 -65.962 1.00 96.69 131 GLU A C 1
ATOM 1052 O O . GLU A 1 131 ? 38.853 4.861 -66.982 1.00 96.69 131 GLU A O 1
ATOM 1057 N N . ILE A 1 132 ? 36.835 5.009 -66.015 1.00 96.38 132 ILE A N 1
ATOM 1058 C CA . ILE A 1 132 ? 36.066 5.060 -67.268 1.00 96.38 132 ILE A CA 1
ATOM 1059 C C . ILE A 1 132 ? 36.468 6.278 -68.106 1.00 96.38 132 ILE A C 1
ATOM 1061 O O . ILE A 1 132 ? 36.678 6.140 -69.311 1.00 96.38 132 ILE A O 1
ATOM 1065 N N . LYS A 1 133 ? 36.607 7.462 -67.492 1.00 95.19 133 LYS A N 1
ATOM 1066 C CA . LYS A 1 133 ? 37.070 8.668 -68.202 1.00 95.19 133 LYS A CA 1
ATOM 1067 C C . LYS A 1 133 ? 38.464 8.479 -68.791 1.00 95.19 133 LYS A C 1
ATOM 1069 O O . LYS A 1 133 ? 38.652 8.739 -69.973 1.00 95.19 133 LYS A O 1
ATOM 1074 N N . GLU A 1 134 ? 39.405 7.966 -68.002 1.00 94.69 134 GLU A N 1
ATOM 1075 C CA . GLU A 1 134 ? 40.778 7.719 -68.459 1.00 94.69 134 GLU A CA 1
ATOM 1076 C C . GLU A 1 134 ? 40.844 6.683 -69.595 1.00 94.69 134 GLU A C 1
ATOM 1078 O O . GLU A 1 134 ? 41.673 6.801 -70.498 1.00 94.69 134 GLU A O 1
ATOM 1083 N N . ILE A 1 135 ? 39.987 5.656 -69.571 1.00 95.06 135 ILE A N 1
ATOM 1084 C CA . ILE A 1 135 ? 39.876 4.679 -70.664 1.00 95.06 135 ILE A CA 1
ATOM 1085 C C . ILE A 1 135 ? 39.329 5.346 -71.930 1.00 95.06 135 ILE A C 1
ATOM 1087 O O . ILE A 1 135 ? 39.894 5.145 -73.006 1.00 95.06 135 ILE A O 1
ATOM 1091 N N . ASN A 1 136 ? 38.269 6.151 -71.812 1.00 93.56 136 ASN A N 1
ATOM 1092 C CA . ASN A 1 136 ? 37.666 6.841 -72.953 1.00 93.56 136 ASN A CA 1
ATOM 1093 C C . ASN A 1 136 ? 38.653 7.812 -73.621 1.00 93.56 136 ASN A C 1
ATOM 1095 O O . ASN A 1 136 ? 38.798 7.774 -74.839 1.00 93.56 136 ASN A O 1
ATOM 1099 N N . GLU A 1 137 ? 39.402 8.598 -72.839 1.00 92.25 137 GLU A N 1
ATOM 1100 C CA . GLU A 1 137 ? 40.441 9.506 -73.358 1.00 92.25 137 GLU A CA 1
ATOM 1101 C C . GLU A 1 137 ? 41.528 8.754 -74.149 1.00 92.25 137 GLU A C 1
ATOM 1103 O O . GLU A 1 137 ? 41.964 9.202 -75.210 1.00 92.25 137 GLU A O 1
ATOM 1108 N N . LYS A 1 138 ? 41.952 7.574 -73.672 1.00 90.44 138 LYS A N 1
ATOM 1109 C CA . LYS A 1 138 ? 42.941 6.735 -74.374 1.00 90.44 138 LYS A CA 1
ATOM 1110 C C . LYS A 1 138 ? 42.410 6.144 -75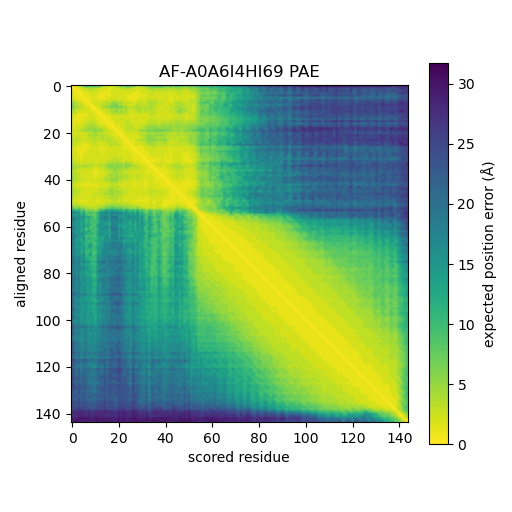.680 1.00 90.44 138 LYS A C 1
ATOM 1112 O O . LYS A 1 138 ? 43.189 5.978 -76.614 1.00 90.44 138 LYS A O 1
ATOM 1117 N N . LEU A 1 139 ? 41.126 5.790 -75.739 1.00 88.06 139 LEU A N 1
ATOM 1118 C CA . LEU A 1 139 ? 40.498 5.272 -76.958 1.00 88.06 139 LEU A CA 1
ATOM 1119 C C . LEU A 1 139 ? 40.380 6.359 -78.032 1.00 88.06 139 LEU A C 1
ATOM 1121 O O . LEU A 1 139 ? 40.646 6.081 -79.197 1.00 88.06 139 LEU A O 1
ATOM 1125 N N . GLU A 1 140 ? 40.035 7.589 -77.645 1.00 80.50 140 GLU A N 1
ATOM 1126 C CA . GLU A 1 140 ? 39.959 8.730 -78.566 1.00 80.50 140 GLU A CA 1
ATOM 1127 C C . GLU A 1 140 ? 41.339 9.127 -79.116 1.00 80.50 140 GLU A C 1
ATOM 1129 O O . GLU A 1 140 ? 41.471 9.376 -80.311 1.00 80.50 140 GLU A O 1
ATOM 1134 N N . GLY A 1 141 ? 42.388 9.112 -78.284 1.00 68.50 141 GLY A N 1
ATOM 1135 C CA . GLY A 1 141 ? 43.762 9.402 -78.718 1.00 68.50 141 GLY A CA 1
ATOM 1136 C C . GLY A 1 141 ? 44.451 8.283 -79.516 1.00 68.50 141 GLY A C 1
ATOM 1137 O O . GLY A 1 141 ? 45.518 8.511 -80.076 1.00 68.50 141 GLY A O 1
ATOM 1138 N N . GLY A 1 142 ? 43.879 7.076 -79.558 1.00 58.44 142 GLY A N 1
ATOM 1139 C CA . GLY A 1 142 ? 44.393 5.934 -80.328 1.00 58.44 142 GLY A CA 1
ATOM 1140 C C . GLY A 1 142 ? 43.762 5.765 -81.716 1.00 58.44 142 GLY A C 1
ATOM 1141 O O . GLY A 1 142 ? 44.043 4.768 -82.377 1.00 58.44 142 GLY A O 1
ATOM 1142 N N . ALA A 1 143 ? 42.884 6.686 -82.126 1.00 53.81 143 ALA A N 1
ATOM 1143 C CA . ALA A 1 143 ? 42.158 6.657 -83.399 1.00 53.81 143 ALA A CA 1
ATOM 1144 C C . ALA A 1 143 ? 42.803 7.509 -84.521 1.00 53.81 143 ALA A C 1
ATOM 1146 O O . ALA A 1 143 ? 42.146 7.761 -85.534 1.00 53.81 143 ALA A O 1
ATOM 1147 N N . GLU A 1 144 ? 44.062 7.933 -84.355 1.00 45.00 144 GLU A N 1
ATOM 1148 C CA . GLU A 1 144 ? 44.926 8.501 -85.414 1.00 45.00 144 GLU A CA 1
ATOM 1149 C C . GLU A 1 144 ? 45.813 7.421 -86.053 1.00 45.00 144 GLU A C 1
ATOM 1151 O O . GLU A 1 144 ? 45.957 7.446 -87.299 1.00 45.00 144 GLU A O 1
#

Foldseek 3Di:
DAWKWQFDQFFTDIDDDDPPDDADPPIDSADADPVDPRRQWGADVVVRYIDGNQDPVNVVVVVVVVVVVVVVVVVVVVVVVVVVVVVVVVVVVVVVVVVVVVVVVVVVVVVVVVVVVVVVVVVVVVVVVVVVVVVVVVVVVVPD

Secondary structure (DSSP, 8-state):
-EEEEEE-SS-EEEEEE-TT----TTEESSPPPTTS-GGGEEEETTTTEEEE---HHHHHHHHHHHHHHHHHHHHHHHHHHHHHHHHHHHHHHHHHHHHHHHHHHHHHHHHHHHHHHHHHHHHHHHHHHHHHHHHHHHHHHT--

Mean predicted aligned error: 11.44 Å

Solvent-accessible surface area (backbone atoms only — not comparable to full-atom values): 8139 Å² total; per-residue (Å²): 111,39,72,34,31,40,49,42,90,56,12,64,45,85,42,81,38,58,75,84,58,82,80,47,90,60,40,38,77,68,73,69,60,86,92,50,61,59,74,48,22,24,59,38,80,95,73,70,44,58,41,73,63,80,52,71,68,55,50,52,50,52,52,52,48,52,52,50,51,56,50,52,52,54,51,49,53,53,50,53,51,53,52,53,51,50,52,53,51,51,54,52,50,52,54,50,51,53,50,52,54,50,52,52,51,55,51,49,55,51,49,54,50,50,53,53,52,51,55,54,49,54,54,50,50,56,49,50,56,49,52,53,49,58,52,51,55,53,56,65,71,68,73,124

pLDDT: mean 93.63, std 8.04, range [45.0, 98.62]

Radius of gyration: 49.47 Å; Cα contacts (8 Å, |Δi|>4): 99; chains: 1; bounding box: 73×23×149 Å

Sequence (144 aa):
MKKIWRFGRTGGQELEVSKDFPVQFPFTEIPPLETVDLSQQFFIPSEGRWKEIMNQLDRENLDNLSVLYSNLEKENEVIKAKSNDLGQINGKLMLSAMNLQKENTELKEKSDSLAKLNSKSMLMIAAHDKEIKEINEKLEGGAE

Organism: Acinetobacter baumannii (NCBI:txid470)